Protein AF-A0A7V1ZI48-F1 (afdb_monomer)

Secondary structure (DSSP, 8-state):
-----SPPPPSSPPSS-HHHHHHHHHHHHHHHHHHHHHHHHHHHHHHHH-TT-HHHHHHHHHHHHHHHHHHHHHHHHHHHHHHHHHHHHHHHTT-

Nearest PDB structures (foldseek):
  6h2f-assembly1_D  TM=7.831E-01  e=4.873E+00  Aeromonas hydrophila subsp. hydrophila AL09-71
  6yvd-assembly1_D  TM=6.531E-01  e=5.156E+00  Saccharomyces cerevisiae S288C
  7nsu-assembly1_D  TM=4.571E-01  e=4.873E+00  Escherichia coli
  2b5u-assembly2_C  TM=4.911E-01  e=7.238E+00  Escherichia coli

Sequence (95 aa):
MATNLIPALDPAPIPGPVWLFHLLWVVTFLLHMLFVNVVLGGSILAAFAGNGRRELQSFFVNANSWAISFAITFGIAPLLFVQVLYGRFFYTATI

Mean predicted aligned error: 7.36 Å

Organism: NCBI:txid1312852

pLDDT: mean 86.62, std 11.2, range [43.84, 97.44]

Foldseek 3Di:
DPPPPFDDDDPDDQPDDLVVLVVQLVVLVVQLVVLVCLLVVLVVVLVVCPPPNVVSNVVSVVSNVVSVVSNVVSVVSNVVSCCSNPVRPVVVVVD

Radius of gyration: 19.61 Å; Cα contacts (8 Å, |Δi|>4): 73; chains: 1; bounding box: 47×33×48 Å

Structure (mmCIF, N/CA/C/O backbone):
data_AF-A0A7V1ZI48-F1
#
_entry.id   AF-A0A7V1ZI48-F1
#
loop_
_atom_site.group_PDB
_atom_site.id
_atom_site.type_symbol
_atom_site.label_atom_id
_atom_site.label_alt_id
_atom_site.label_comp_id
_atom_site.label_asym_id
_atom_site.label_entity_id
_atom_site.label_seq_id
_atom_site.pdbx_PDB_ins_code
_atom_site.Cartn_x
_atom_site.Cartn_y
_atom_site.Cartn_z
_atom_site.occupancy
_atom_site.B_iso_or_equiv
_atom_site.auth_seq_id
_atom_site.auth_comp_id
_atom_site.auth_asym_id
_atom_site.auth_atom_id
_atom_site.pdbx_PDB_model_num
ATOM 1 N N . MET A 1 1 ? 28.210 21.781 -19.229 1.00 43.84 1 MET A N 1
ATOM 2 C CA . MET A 1 1 ? 28.031 20.321 -19.084 1.00 43.84 1 MET A CA 1
ATOM 3 C C . MET A 1 1 ? 26.594 20.107 -18.659 1.00 43.84 1 MET A C 1
ATOM 5 O O . MET A 1 1 ? 26.218 20.656 -17.635 1.00 43.84 1 MET A O 1
ATOM 9 N N . ALA A 1 2 ? 25.764 19.454 -19.473 1.00 50.84 2 ALA A N 1
ATOM 10 C CA . ALA A 1 2 ? 24.389 19.178 -19.069 1.00 50.84 2 ALA A CA 1
ATOM 11 C C . ALA A 1 2 ? 24.436 18.185 -17.904 1.00 50.84 2 ALA A C 1
ATOM 13 O O . ALA A 1 2 ? 24.843 17.039 -18.088 1.00 50.84 2 ALA A O 1
ATOM 14 N N . THR A 1 3 ? 24.100 18.644 -16.701 1.00 60.03 3 THR A N 1
ATOM 15 C CA . THR A 1 3 ? 23.924 17.776 -15.541 1.00 60.03 3 THR A CA 1
ATOM 16 C C . THR A 1 3 ? 22.796 16.819 -15.894 1.00 60.03 3 THR A C 1
ATOM 18 O O . THR A 1 3 ? 21.645 17.231 -16.022 1.00 60.03 3 THR A O 1
ATOM 21 N N . ASN A 1 4 ? 23.131 15.562 -16.167 1.00 68.81 4 ASN A N 1
ATOM 22 C CA . ASN A 1 4 ? 22.136 14.551 -16.475 1.00 68.81 4 ASN A CA 1
ATOM 23 C C . ASN A 1 4 ? 21.366 14.285 -15.173 1.00 68.81 4 ASN A C 1
ATOM 25 O O . ASN A 1 4 ? 21.872 13.620 -14.276 1.00 68.81 4 ASN A O 1
ATOM 29 N N . LEU A 1 5 ? 20.188 14.902 -15.032 1.00 74.06 5 LEU A N 1
ATOM 30 C CA . LEU A 1 5 ? 19.351 14.841 -13.823 1.00 74.06 5 LEU A CA 1
ATOM 31 C C . LEU A 1 5 ? 18.753 13.445 -13.589 1.00 74.06 5 LEU A C 1
ATOM 33 O O . LEU A 1 5 ? 18.156 13.189 -12.549 1.00 74.06 5 LEU A O 1
ATOM 37 N N . ILE A 1 6 ? 18.890 12.552 -14.569 1.00 72.12 6 ILE A N 1
ATOM 38 C CA . ILE A 1 6 ? 18.370 11.195 -14.541 1.00 72.12 6 ILE A CA 1
ATOM 39 C C . ILE A 1 6 ? 19.576 10.245 -14.457 1.00 72.12 6 ILE A C 1
ATOM 41 O O . ILE A 1 6 ? 20.423 10.279 -15.352 1.00 72.12 6 ILE A O 1
ATOM 45 N N . PRO A 1 7 ? 19.671 9.384 -13.424 1.00 72.19 7 PRO A N 1
ATOM 46 C CA . PRO A 1 7 ? 20.756 8.407 -13.319 1.00 72.19 7 PRO A CA 1
ATOM 47 C C . PRO A 1 7 ? 20.864 7.499 -14.557 1.00 72.19 7 PRO A C 1
ATOM 49 O O . PRO A 1 7 ? 19.903 7.332 -15.309 1.00 72.19 7 PRO A O 1
ATOM 52 N N . ALA A 1 8 ? 22.020 6.879 -14.795 1.00 73.19 8 ALA A N 1
ATOM 53 C CA . ALA A 1 8 ? 22.162 5.912 -15.887 1.00 73.19 8 ALA A CA 1
ATOM 54 C C . ALA A 1 8 ? 21.170 4.738 -15.722 1.00 73.19 8 ALA A C 1
ATOM 56 O O . ALA A 1 8 ? 20.795 4.398 -14.599 1.00 73.19 8 ALA A O 1
ATOM 57 N N . LEU A 1 9 ? 20.696 4.155 -16.833 1.00 68.94 9 LEU A N 1
ATOM 58 C CA . LEU A 1 9 ? 19.899 2.925 -16.761 1.00 68.94 9 LEU A CA 1
ATOM 59 C C . LEU A 1 9 ? 20.763 1.790 -16.207 1.00 68.94 9 LEU A C 1
ATOM 61 O O . LEU A 1 9 ? 21.946 1.699 -16.535 1.00 68.94 9 LEU A O 1
ATOM 65 N N . ASP A 1 10 ? 20.141 0.921 -15.413 1.00 70.88 10 ASP A N 1
ATOM 66 C CA . ASP A 1 10 ? 20.758 -0.337 -15.015 1.00 70.88 10 ASP A CA 1
ATOM 67 C C . ASP A 1 10 ? 21.049 -1.172 -16.280 1.00 70.88 10 ASP A C 1
ATOM 69 O O . ASP A 1 10 ? 20.153 -1.333 -17.117 1.00 70.88 10 ASP A O 1
ATOM 73 N N . PRO A 1 11 ? 22.288 -1.660 -16.476 1.00 69.69 11 PRO A N 1
ATOM 74 C CA . PRO A 1 11 ? 22.617 -2.565 -17.573 1.00 69.69 11 PRO A CA 1
ATOM 75 C C . PRO A 1 11 ? 21.886 -3.916 -17.497 1.00 69.69 11 PRO A C 1
A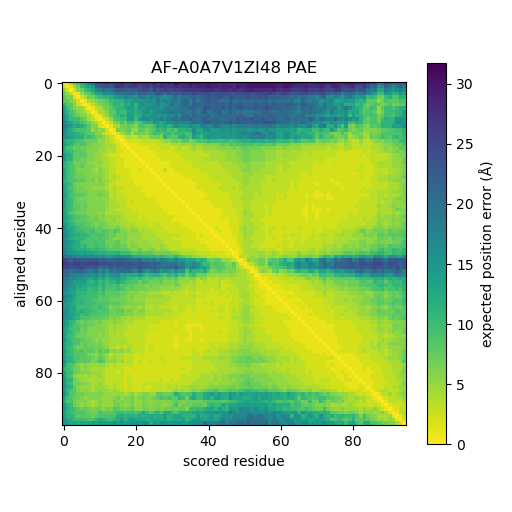TOM 77 O O . PRO A 1 11 ? 21.862 -4.632 -18.501 1.00 69.69 11 PRO A O 1
ATOM 80 N N . ALA A 1 12 ? 21.291 -4.281 -16.354 1.00 74.06 12 ALA A N 1
ATOM 81 C CA . ALA A 1 12 ? 20.476 -5.482 -16.234 1.00 74.06 12 ALA A CA 1
ATOM 82 C C . ALA A 1 12 ? 19.135 -5.332 -16.989 1.00 74.06 12 ALA A C 1
ATOM 84 O O . ALA A 1 12 ? 18.335 -4.446 -16.675 1.00 74.06 12 ALA A O 1
ATOM 85 N N . PRO A 1 13 ? 18.839 -6.202 -17.974 1.00 73.94 13 PRO A N 1
ATOM 86 C CA . PRO A 1 13 ? 17.542 -6.200 -18.632 1.00 73.94 13 PRO A CA 1
ATOM 87 C C . PRO A 1 13 ? 16.436 -6.642 -17.667 1.00 73.94 13 PRO A C 1
ATOM 89 O O . PRO A 1 13 ? 16.638 -7.472 -16.780 1.00 73.94 13 PRO A O 1
ATOM 92 N N . ILE A 1 14 ? 15.237 -6.096 -17.875 1.00 80.69 14 ILE A N 1
ATOM 93 C CA . ILE A 1 14 ? 14.049 -6.424 -17.082 1.00 80.69 14 ILE A CA 1
ATOM 94 C C . ILE A 1 14 ? 13.776 -7.939 -17.215 1.00 80.69 14 ILE A C 1
ATOM 96 O O . ILE A 1 14 ? 13.770 -8.434 -18.345 1.00 80.69 14 ILE A O 1
ATOM 100 N N . PRO A 1 15 ? 13.503 -8.685 -16.123 1.00 82.75 15 PRO A N 1
ATOM 101 C CA . PRO A 1 15 ? 13.413 -10.154 -16.154 1.00 82.75 15 PRO A CA 1
ATOM 102 C C . PRO A 1 15 ? 12.288 -10.744 -17.024 1.00 82.75 15 PRO A C 1
ATOM 104 O O . PRO A 1 15 ? 12.189 -11.960 -17.163 1.00 82.75 15 PRO A O 1
ATOM 107 N N . GLY A 1 16 ? 11.400 -9.916 -17.575 1.00 87.38 16 GLY A N 1
ATOM 108 C CA . GLY A 1 16 ? 10.224 -10.359 -18.314 1.00 87.38 16 GLY A CA 1
ATOM 109 C C . GLY A 1 16 ? 9.448 -9.210 -18.967 1.00 87.38 16 GLY A C 1
ATOM 110 O O . GLY A 1 16 ? 9.925 -8.072 -19.001 1.00 87.38 16 GLY A O 1
ATOM 111 N N . PRO A 1 17 ? 8.238 -9.487 -19.486 1.00 90.62 17 PRO A N 1
ATOM 112 C CA . PRO A 1 17 ? 7.429 -8.500 -20.194 1.00 90.62 17 PRO A CA 1
ATOM 113 C C . PRO A 1 17 ? 6.994 -7.343 -19.284 1.00 90.62 17 PRO A C 1
ATOM 115 O O . PRO A 1 17 ? 6.367 -7.557 -18.249 1.00 90.62 17 PRO A O 1
ATOM 118 N N . VAL A 1 18 ? 7.248 -6.104 -19.710 1.00 88.88 18 VAL A N 1
ATOM 119 C CA . VAL A 1 18 ? 6.954 -4.887 -18.922 1.00 88.88 18 VAL A CA 1
ATOM 120 C C . VAL A 1 18 ? 5.471 -4.765 -18.562 1.00 88.88 18 VAL A C 1
ATOM 122 O O . VAL A 1 18 ? 5.131 -4.447 -17.424 1.00 88.88 18 VAL A O 1
ATOM 125 N N . TRP A 1 19 ? 4.577 -5.069 -19.509 1.00 92.00 19 TRP A N 1
ATOM 126 C CA . TRP A 1 19 ? 3.129 -4.961 -19.298 1.00 92.00 19 TRP A CA 1
ATOM 127 C C . TRP A 1 19 ? 2.634 -5.874 -18.164 1.00 92.00 19 TRP A C 1
ATOM 129 O O . TRP A 1 19 ? 1.740 -5.494 -17.409 1.00 92.00 19 TRP A O 1
ATOM 139 N N . LEU A 1 20 ? 3.244 -7.057 -18.021 1.00 92.44 20 LEU A N 1
ATOM 140 C CA . LEU A 1 20 ? 2.888 -8.033 -16.998 1.00 92.44 20 LEU A CA 1
ATOM 141 C C . LEU A 1 20 ? 3.248 -7.497 -15.610 1.00 92.44 20 LEU A C 1
ATOM 143 O O . LEU A 1 20 ? 2.421 -7.553 -14.703 1.00 92.44 20 LEU A O 1
ATOM 147 N N . PHE A 1 21 ? 4.443 -6.919 -15.456 1.00 92.38 21 PHE A N 1
ATOM 148 C CA . PHE A 1 21 ? 4.860 -6.288 -14.202 1.00 92.38 21 PHE A CA 1
ATOM 149 C C . PHE A 1 21 ? 3.975 -5.101 -13.823 1.00 92.38 21 PHE A C 1
ATOM 151 O O . PHE A 1 21 ? 3.650 -4.948 -12.649 1.00 92.38 21 PHE A O 1
ATOM 158 N N . HIS A 1 22 ? 3.531 -4.295 -14.792 1.00 92.25 22 HIS A N 1
ATOM 159 C CA . HIS A 1 22 ? 2.575 -3.215 -14.526 1.00 92.25 22 HIS A CA 1
ATOM 160 C C . HIS A 1 22 ? 1.226 -3.738 -14.038 1.00 92.25 22 HIS A C 1
ATOM 162 O O . HIS A 1 22 ? 0.694 -3.225 -13.054 1.00 92.25 22 HIS A O 1
ATOM 168 N N . LEU A 1 23 ? 0.686 -4.771 -14.687 1.00 95.31 23 LEU A N 1
ATOM 169 C CA . LEU A 1 23 ? -0.575 -5.379 -14.268 1.00 95.31 23 LEU A CA 1
ATOM 170 C C . LEU A 1 23 ? -0.461 -5.976 -12.858 1.00 95.31 23 LEU A C 1
ATOM 172 O O . LEU A 1 23 ? -1.293 -5.690 -11.997 1.00 95.31 23 LEU A O 1
ATOM 176 N N . LEU A 1 24 ? 0.583 -6.772 -12.612 1.00 94.44 24 LEU A N 1
ATOM 177 C CA . LEU A 1 24 ? 0.865 -7.377 -11.308 1.00 94.44 24 LEU A CA 1
ATOM 178 C C . LEU A 1 24 ? 1.033 -6.316 -10.220 1.00 94.44 24 LEU A C 1
ATOM 180 O O . LEU A 1 24 ? 0.514 -6.488 -9.117 1.00 94.44 24 LEU A O 1
ATOM 184 N N . TRP A 1 25 ? 1.713 -5.212 -10.534 1.00 94.44 25 TRP A N 1
ATOM 185 C CA . TRP A 1 25 ? 1.869 -4.082 -9.629 1.00 94.44 25 TRP A CA 1
ATOM 186 C C . TRP A 1 25 ? 0.520 -3.500 -9.210 1.00 94.44 25 TRP A C 1
ATOM 188 O O . TRP A 1 25 ? 0.233 -3.439 -8.016 1.00 94.44 25 TRP A O 1
ATOM 198 N N . VAL A 1 26 ? -0.337 -3.144 -10.170 1.00 95.75 26 VAL A N 1
ATOM 199 C CA . VAL A 1 26 ? -1.656 -2.560 -9.878 1.00 95.75 26 VAL A CA 1
ATOM 200 C C . VAL A 1 26 ? -2.534 -3.536 -9.093 1.00 95.75 26 VAL A C 1
ATOM 202 O O . VAL A 1 26 ? -3.152 -3.141 -8.105 1.00 95.75 26 VAL A O 1
ATOM 205 N N . VAL A 1 27 ? -2.569 -4.813 -9.487 1.00 96.75 27 VAL A N 1
ATOM 206 C CA . VAL A 1 27 ? -3.394 -5.836 -8.824 1.00 96.75 27 VAL A CA 1
ATOM 207 C C . VAL A 1 27 ? -2.939 -6.075 -7.383 1.00 96.75 27 VAL A C 1
ATOM 209 O O . VAL A 1 27 ? -3.761 -6.062 -6.468 1.00 96.75 27 VAL A O 1
ATOM 212 N N . THR A 1 28 ? -1.637 -6.264 -7.156 1.00 95.94 28 THR A N 1
ATOM 213 C CA . THR A 1 28 ? -1.107 -6.497 -5.801 1.00 95.94 28 THR A CA 1
ATOM 214 C C . THR A 1 28 ? -1.223 -5.261 -4.919 1.00 95.94 28 THR A C 1
ATOM 216 O O . THR A 1 28 ? -1.552 -5.397 -3.743 1.00 95.94 28 THR A O 1
ATOM 219 N N . PHE A 1 29 ? -1.059 -4.062 -5.480 1.00 96.56 29 PHE A N 1
ATOM 220 C CA . PHE A 1 29 ? -1.295 -2.813 -4.761 1.00 96.56 29 PHE A CA 1
ATOM 221 C C . PHE A 1 29 ? -2.766 -2.639 -4.355 1.00 96.56 29 PHE A C 1
ATOM 223 O O . PHE A 1 29 ? -3.050 -2.244 -3.224 1.00 96.56 29 PHE A O 1
ATOM 230 N N . LEU A 1 30 ? -3.710 -2.991 -5.233 1.00 97.38 30 LEU A N 1
ATOM 231 C CA . LEU A 1 30 ? -5.140 -2.989 -4.907 1.00 97.38 30 LEU A CA 1
ATOM 232 C C . LEU A 1 30 ? -5.462 -3.946 -3.756 1.00 97.38 30 LEU A C 1
ATOM 234 O O .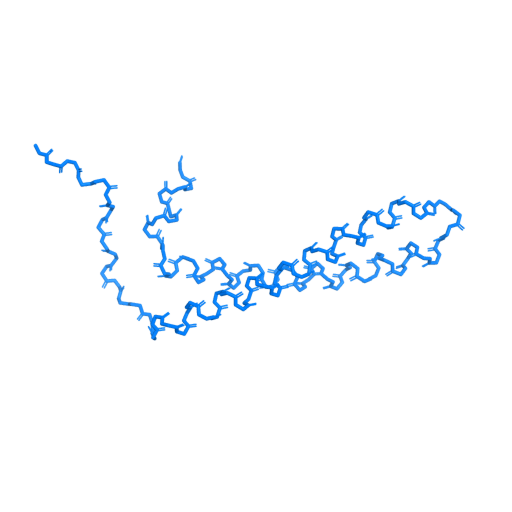 LEU A 1 30 ? -6.139 -3.558 -2.802 1.00 97.38 30 LEU A O 1
ATOM 238 N N . LEU A 1 31 ? -4.947 -5.178 -3.822 1.00 96.44 31 LEU A N 1
ATOM 239 C CA . LEU A 1 31 ? -5.112 -6.164 -2.752 1.00 96.44 31 LEU A CA 1
ATOM 240 C C . LEU A 1 31 ? -4.490 -5.671 -1.440 1.00 96.44 31 LEU A C 1
ATOM 242 O O . LEU A 1 31 ? -5.134 -5.745 -0.396 1.00 96.44 31 LEU A O 1
ATOM 246 N N . HIS A 1 32 ? -3.283 -5.106 -1.491 1.00 96.94 32 HIS A N 1
ATOM 247 C CA . HIS A 1 32 ? -2.631 -4.503 -0.331 1.00 96.94 32 HIS A CA 1
ATOM 248 C C . HIS A 1 32 ? -3.503 -3.418 0.311 1.00 96.94 32 HIS A C 1
ATOM 250 O O . HIS A 1 32 ? -3.776 -3.483 1.509 1.00 96.94 32 HIS A O 1
ATOM 256 N N . MET A 1 33 ? -4.002 -2.463 -0.483 1.00 97.38 33 MET A N 1
ATOM 257 C CA . MET A 1 33 ? -4.854 -1.376 0.010 1.00 97.38 33 MET A CA 1
ATOM 258 C C . MET A 1 33 ? -6.153 -1.887 0.633 1.00 97.38 33 MET A C 1
ATOM 260 O O . MET A 1 33 ? -6.597 -1.334 1.640 1.00 97.38 33 MET A O 1
ATOM 264 N N . LEU A 1 34 ? -6.751 -2.951 0.092 1.00 96.88 34 LEU A N 1
ATOM 265 C CA . LEU A 1 34 ? -7.924 -3.585 0.694 1.00 96.88 34 LEU A CA 1
ATOM 266 C C . LEU A 1 34 ? -7.611 -4.073 2.114 1.00 96.88 34 LEU A C 1
ATOM 268 O O . LEU A 1 34 ? -8.326 -3.720 3.052 1.00 96.88 34 LEU A O 1
ATOM 272 N N . PHE A 1 35 ? -6.522 -4.824 2.295 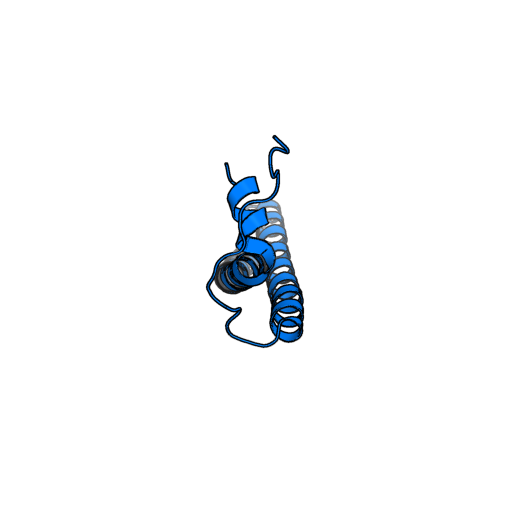1.00 97.00 35 PHE A N 1
ATOM 273 C CA . PHE A 1 35 ? -6.146 -5.328 3.618 1.00 97.00 35 PHE A CA 1
ATOM 274 C C . PHE A 1 35 ? -5.740 -4.210 4.576 1.00 97.00 35 PHE A C 1
ATOM 276 O O . PHE A 1 35 ? -6.150 -4.240 5.731 1.00 97.00 35 PHE A O 1
ATOM 283 N N . VAL A 1 36 ? -5.025 -3.182 4.111 1.00 97.44 36 VAL A N 1
ATOM 284 C CA . VAL A 1 36 ? -4.698 -2.006 4.935 1.00 97.44 36 VAL A CA 1
ATOM 285 C C . VAL A 1 36 ? -5.969 -1.311 5.437 1.00 97.44 36 VAL A C 1
ATOM 287 O O . VAL A 1 36 ? -6.040 -0.963 6.615 1.00 97.44 36 VAL A O 1
ATOM 290 N N . ASN A 1 37 ? -7.001 -1.169 4.599 1.00 96.69 37 ASN A N 1
ATOM 291 C CA . ASN A 1 37 ? -8.285 -0.597 5.020 1.00 96.69 37 ASN A CA 1
ATOM 292 C C . ASN A 1 37 ? -9.017 -1.484 6.034 1.00 96.69 37 ASN A C 1
ATOM 294 O O . ASN A 1 37 ? -9.596 -0.961 6.985 1.00 96.69 37 ASN A O 1
ATOM 298 N N . VAL A 1 38 ? -8.962 -2.810 5.877 1.00 95.69 38 VAL A N 1
ATOM 299 C CA . VAL A 1 38 ? -9.514 -3.747 6.869 1.00 95.69 38 VAL A CA 1
ATOM 300 C C . VAL A 1 38 ? -8.771 -3.625 8.196 1.00 95.69 38 VAL A C 1
ATOM 302 O O . VAL A 1 38 ? -9.419 -3.519 9.231 1.00 95.69 38 VAL A O 1
ATOM 305 N N . VAL A 1 39 ? -7.436 -3.567 8.179 1.00 96.62 39 VAL A N 1
ATOM 306 C CA . VAL A 1 39 ? -6.619 -3.412 9.391 1.00 96.62 39 VAL A CA 1
ATOM 307 C C . VAL A 1 39 ? -6.915 -2.088 10.088 1.00 96.62 39 VAL A C 1
ATOM 309 O O . VAL A 1 39 ? -7.117 -2.053 11.306 1.00 96.62 39 VAL A O 1
ATOM 312 N N . LEU A 1 40 ? -6.967 -0.995 9.330 1.00 96.31 40 LEU A N 1
ATOM 313 C CA . LEU A 1 40 ? -7.236 0.336 9.861 1.00 96.31 40 LEU A CA 1
ATOM 314 C C . LEU A 1 40 ? -8.660 0.420 10.424 1.00 96.31 40 LEU A C 1
ATOM 316 O O . LEU A 1 40 ? -8.844 0.774 11.587 1.00 96.31 40 LEU A O 1
ATOM 320 N N . GLY A 1 41 ? -9.658 0.024 9.632 1.00 94.44 41 GLY A N 1
ATOM 321 C CA . GLY A 1 41 ? -11.062 0.015 10.033 1.00 94.44 41 GLY A CA 1
ATOM 322 C C . GLY A 1 41 ? -11.325 -0.913 11.216 1.00 94.44 41 GLY A C 1
ATOM 323 O O . GLY A 1 41 ? -11.970 -0.505 12.178 1.00 94.44 41 GLY A O 1
ATOM 324 N N . GLY A 1 42 ? -10.768 -2.124 11.203 1.00 92.50 42 GLY A N 1
ATOM 325 C CA . GLY A 1 42 ? -10.872 -3.087 12.298 1.00 92.50 42 GLY A CA 1
ATOM 326 C C . GLY A 1 42 ? -10.235 -2.577 13.590 1.00 92.50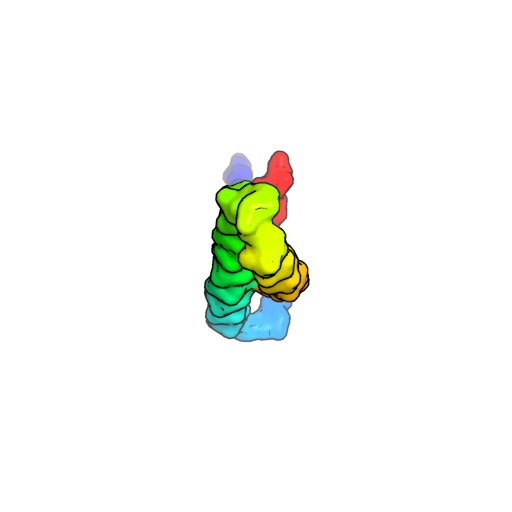 42 GLY A C 1
ATOM 327 O O . GLY A 1 42 ? -10.839 -2.707 14.652 1.00 92.50 42 GLY A O 1
ATOM 328 N N . SER A 1 43 ? -9.076 -1.914 13.510 1.00 92.19 43 SER A N 1
ATOM 329 C CA . SER A 1 43 ? -8.422 -1.305 14.682 1.00 92.19 43 SER A CA 1
ATOM 330 C C . SER A 1 43 ? -9.266 -0.180 15.277 1.00 92.19 43 SER A C 1
ATOM 332 O O . SER A 1 43 ? -9.457 -0.117 16.491 1.00 92.19 43 SER A O 1
ATOM 334 N N . ILE A 1 44 ? -9.799 0.692 14.417 1.00 94.06 44 ILE A N 1
ATOM 335 C CA . ILE A 1 44 ? -10.642 1.819 14.820 1.00 94.06 44 ILE A CA 1
ATOM 336 C C . ILE A 1 44 ? -11.937 1.306 15.464 1.00 94.06 44 ILE A C 1
ATOM 338 O O . ILE A 1 44 ? -12.285 1.724 16.567 1.00 94.06 44 ILE A O 1
ATOM 342 N N . LEU A 1 45 ? -12.627 0.359 14.823 1.00 91.75 45 LEU A N 1
ATOM 343 C CA . LEU A 1 45 ? -13.866 -0.223 15.345 1.00 91.75 45 LEU A CA 1
ATOM 344 C C . LEU A 1 45 ? -13.638 -0.994 16.652 1.00 91.75 45 LEU A C 1
ATOM 346 O O . LEU A 1 45 ? -14.453 -0.882 17.568 1.00 91.75 45 LEU A O 1
ATOM 350 N N . ALA A 1 46 ? -12.524 -1.722 16.778 1.00 89.50 46 ALA A N 1
ATOM 351 C CA . ALA A 1 46 ? -12.148 -2.390 18.022 1.00 89.50 46 ALA A CA 1
ATOM 352 C C . ALA A 1 46 ? -11.899 -1.386 19.158 1.00 89.50 46 ALA A C 1
ATOM 354 O O . ALA A 1 46 ? -12.341 -1.623 20.282 1.00 89.50 46 ALA A O 1
ATOM 355 N N . ALA A 1 47 ? -11.245 -0.257 18.869 1.00 88.50 47 ALA A N 1
ATOM 356 C CA . ALA A 1 47 ? -11.021 0.805 19.847 1.00 88.50 47 ALA A CA 1
ATOM 357 C C . ALA A 1 47 ? -12.338 1.472 20.289 1.00 88.50 47 ALA A C 1
ATOM 359 O O . ALA A 1 47 ? -12.533 1.721 21.478 1.00 88.50 47 ALA A O 1
ATOM 360 N N . PHE A 1 48 ? -13.270 1.703 19.357 1.00 88.62 48 PHE A N 1
ATOM 361 C CA . PHE A 1 48 ? -14.584 2.286 19.661 1.00 88.62 48 PHE A CA 1
ATOM 362 C C . PHE A 1 48 ? -15.548 1.327 20.372 1.00 88.62 48 PHE A C 1
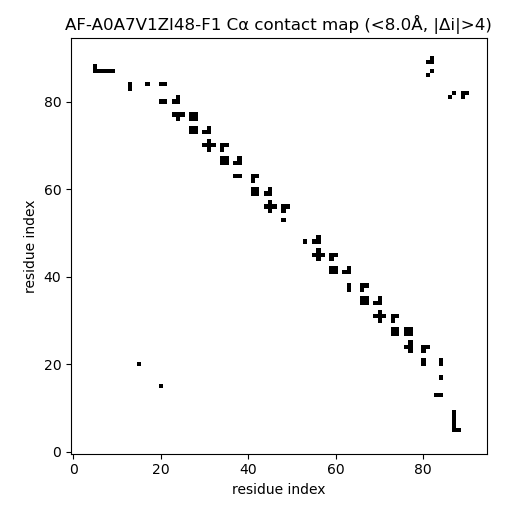ATOM 364 O O . PHE A 1 48 ? -16.451 1.788 21.069 1.00 88.62 48 PHE A O 1
ATOM 371 N N . ALA A 1 49 ? -15.383 0.008 20.227 1.00 85.00 49 ALA A N 1
ATOM 372 C CA . ALA A 1 49 ? -16.257 -0.980 20.864 1.00 85.00 49 ALA A CA 1
ATOM 373 C C . ALA A 1 49 ? -16.232 -0.909 22.408 1.00 85.00 49 ALA A C 1
ATOM 375 O O . ALA A 1 49 ? -17.248 -1.207 23.043 1.00 85.00 49 ALA A O 1
ATOM 376 N N . GLY A 1 50 ? -15.114 -0.469 23.002 1.00 73.25 50 GLY A N 1
ATOM 377 C CA . GLY A 1 50 ? -14.967 -0.229 24.442 1.00 73.25 50 GLY A CA 1
ATOM 378 C C . GLY A 1 50 ? -15.211 -1.458 25.339 1.00 73.25 50 GLY A C 1
ATOM 379 O O . GLY A 1 50 ? -15.489 -2.566 24.881 1.00 73.25 50 GLY A O 1
ATOM 380 N N . ASN A 1 51 ? -15.155 -1.256 26.664 1.00 70.81 51 ASN A N 1
ATOM 381 C CA . ASN A 1 51 ? -15.310 -2.328 27.667 1.00 70.81 51 ASN A CA 1
ATOM 382 C C . ASN A 1 51 ? -16.682 -3.038 27.643 1.00 70.81 51 ASN A C 1
ATOM 384 O O . ASN A 1 51 ? -16.820 -4.117 28.213 1.00 70.81 51 ASN A O 1
ATOM 388 N N . GLY A 1 52 ? -17.698 -2.454 26.997 1.00 69.62 52 GLY A N 1
ATOM 389 C CA . GLY A 1 52 ? -19.063 -2.990 26.967 1.00 69.62 52 GLY A CA 1
ATOM 390 C C . GLY A 1 52 ? -19.319 -4.059 25.899 1.00 69.62 52 GLY A C 1
ATOM 391 O O . GLY A 1 52 ? -20.360 -4.709 25.946 1.00 69.62 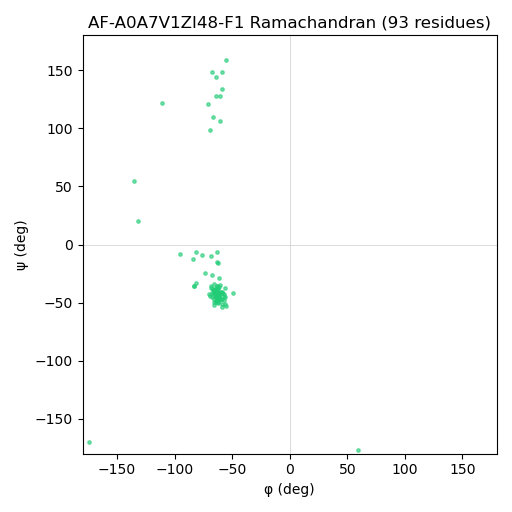52 GLY A O 1
ATOM 392 N N . ARG A 1 53 ? -18.414 -4.252 24.925 1.00 80.38 53 ARG A N 1
ATOM 393 C CA . ARG A 1 53 ? -18.623 -5.167 23.780 1.00 80.38 53 ARG A CA 1
ATOM 394 C C . ARG A 1 53 ? -17.393 -6.036 23.505 1.00 80.38 53 ARG A C 1
ATOM 396 O O . ARG A 1 53 ? -16.879 -6.081 22.388 1.00 80.38 53 ARG A O 1
ATOM 403 N N . ARG A 1 54 ? -16.934 -6.753 24.536 1.00 82.00 54 ARG A N 1
ATOM 404 C CA . ARG A 1 54 ? -15.713 -7.579 24.508 1.00 82.00 54 ARG A CA 1
ATOM 405 C C . ARG A 1 54 ? -15.699 -8.637 23.395 1.00 82.00 54 ARG A C 1
ATOM 407 O O . ARG A 1 54 ? -14.657 -8.840 22.780 1.00 82.00 54 ARG A O 1
ATOM 414 N N . GLU A 1 55 ? -16.836 -9.263 23.090 1.00 85.44 55 GLU A N 1
ATOM 415 C CA . GLU A 1 55 ? -16.945 -10.227 21.981 1.00 85.44 55 GLU A CA 1
ATOM 416 C C . GLU A 1 55 ? -16.699 -9.561 20.621 1.00 85.44 55 GLU A C 1
ATOM 418 O O . GLU A 1 55 ? -15.908 -10.051 19.816 1.00 85.44 55 GLU A O 1
ATOM 423 N N . LEU A 1 56 ? -17.295 -8.386 20.402 1.00 85.50 56 LEU A N 1
ATOM 424 C CA . LEU A 1 56 ? -17.143 -7.620 19.167 1.00 85.50 56 LEU A CA 1
ATOM 425 C C .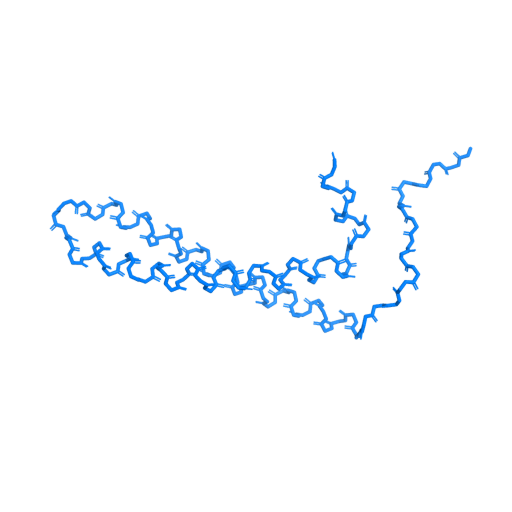 LEU A 1 56 ? -15.699 -7.127 18.993 1.00 85.50 56 LEU A C 1
ATOM 427 O O . LEU A 1 56 ? -15.126 -7.242 17.913 1.00 85.50 56 LEU A O 1
ATOM 431 N N . GLN A 1 57 ? -15.081 -6.652 20.078 1.00 88.50 57 GLN A N 1
ATOM 432 C CA . GLN A 1 57 ? -13.664 -6.289 20.096 1.00 88.50 57 GLN A CA 1
ATOM 433 C C . GLN A 1 57 ? -12.778 -7.492 19.739 1.00 88.50 57 GLN A C 1
ATOM 435 O O . GLN A 1 57 ? -11.887 -7.373 18.901 1.00 88.50 57 GLN A O 1
ATOM 440 N N . SER A 1 58 ? -13.034 -8.661 20.336 1.00 88.12 58 SER A N 1
ATOM 441 C CA . SER A 1 58 ? -12.251 -9.872 20.062 1.00 88.12 58 SER A CA 1
ATOM 442 C C . SER A 1 58 ? -12.372 -10.338 18.607 1.00 88.12 58 SER A C 1
ATOM 444 O O . SER A 1 58 ? -11.378 -10.755 18.013 1.00 88.12 58 SER A O 1
ATOM 446 N N . PHE A 1 59 ? -13.554 -10.186 18.000 1.00 90.19 59 PHE A N 1
ATOM 447 C CA . PHE A 1 59 ? -13.779 -10.480 16.588 1.00 90.19 59 PHE A CA 1
ATOM 448 C C . PHE A 1 59 ? -12.931 -9.583 15.678 1.00 90.19 59 PHE A C 1
ATOM 450 O O . PHE A 1 59 ? -12.209 -10.095 14.822 1.00 90.19 59 PHE A O 1
ATOM 457 N N . PHE A 1 60 ? -12.956 -8.262 15.892 1.00 91.50 60 PHE A N 1
ATOM 458 C CA . PHE A 1 60 ? -12.158 -7.327 15.092 1.00 91.50 60 PHE A CA 1
ATOM 459 C C . PHE A 1 60 ? -10.652 -7.530 15.276 1.00 91.50 60 PHE A C 1
ATOM 461 O O . PHE A 1 60 ? -9.913 -7.467 14.299 1.00 91.50 60 PHE A O 1
ATOM 468 N N . VAL A 1 61 ? -10.192 -7.829 16.495 1.00 91.06 61 VAL A N 1
ATOM 469 C CA . VAL A 1 61 ? -8.774 -8.124 16.765 1.00 91.06 61 VAL A CA 1
ATOM 470 C C . VAL A 1 61 ? -8.324 -9.395 16.036 1.00 91.06 61 VAL A C 1
ATOM 472 O O . VAL A 1 61 ? -7.273 -9.393 15.394 1.00 91.06 61 VAL A O 1
ATOM 475 N N . ASN A 1 62 ? -9.132 -10.458 16.069 1.00 93.00 62 ASN A N 1
ATOM 476 C CA . ASN A 1 62 ? -8.830 -11.699 15.353 1.00 93.00 62 ASN A CA 1
ATOM 477 C C . ASN A 1 62 ? -8.828 -11.498 13.832 1.00 93.00 62 ASN A C 1
ATOM 479 O O . ASN A 1 62 ? -7.902 -11.950 13.158 1.00 93.00 62 ASN A O 1
ATOM 483 N N . ALA A 1 63 ? -9.818 -10.782 13.291 1.00 92.38 63 ALA A N 1
ATOM 484 C CA . ALA A 1 63 ? -9.865 -10.443 11.870 1.00 92.38 63 ALA A CA 1
ATOM 485 C C . ALA A 1 63 ? -8.638 -9.615 11.448 1.00 92.38 63 ALA A C 1
ATOM 487 O O . ALA A 1 63 ? -8.027 -9.889 10.413 1.00 92.38 63 ALA A O 1
ATOM 488 N N . ASN A 1 64 ? -8.223 -8.659 12.285 1.00 94.38 64 ASN A N 1
ATOM 489 C CA . ASN A 1 64 ? -7.029 -7.857 12.046 1.00 94.38 64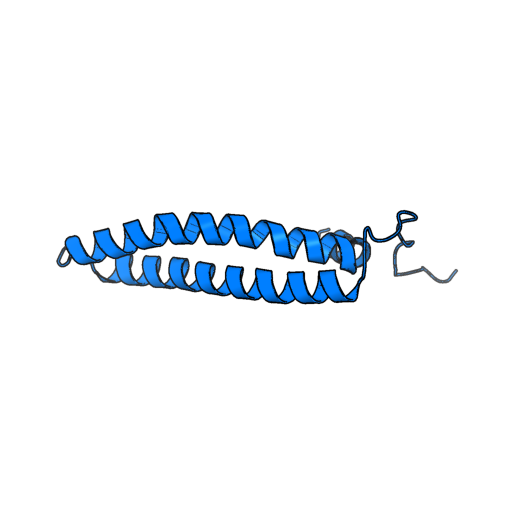 ASN A CA 1
ATOM 490 C C . ASN A 1 64 ? -5.749 -8.675 12.021 1.00 94.38 64 ASN A C 1
ATOM 492 O O . ASN A 1 64 ? -4.883 -8.381 11.206 1.00 94.38 64 ASN A O 1
ATOM 496 N N . SER A 1 65 ? -5.610 -9.684 12.880 1.00 94.75 65 SER A N 1
ATOM 497 C CA . SER A 1 65 ? -4.406 -10.519 12.896 1.00 94.75 65 SER A CA 1
ATOM 498 C C . SER A 1 65 ? -4.147 -11.154 11.525 1.00 94.75 65 SER A C 1
ATOM 500 O O . SER A 1 65 ? -3.039 -11.053 11.001 1.00 94.75 65 SER A O 1
ATOM 502 N N . TRP A 1 66 ? -5.190 -11.697 10.893 1.00 95.75 66 TRP A N 1
ATOM 503 C CA . TRP A 1 66 ? -5.105 -12.247 9.538 1.00 95.75 66 TRP A CA 1
ATOM 504 C C . TRP A 1 66 ? -4.907 -11.159 8.480 1.00 95.75 66 TRP A C 1
ATOM 506 O O . TRP A 1 66 ? -4.064 -11.299 7.592 1.00 95.75 66 TRP A O 1
ATOM 516 N N . ALA A 1 67 ? -5.656 -10.057 8.578 1.00 95.69 67 ALA A N 1
ATOM 517 C CA . ALA A 1 67 ? -5.559 -8.958 7.623 1.00 95.69 67 ALA A CA 1
ATOM 518 C C . ALA A 1 67 ? -4.168 -8.298 7.629 1.00 95.69 67 ALA A C 1
ATOM 520 O O . ALA A 1 67 ? -3.670 -7.948 6.563 1.00 95.69 67 ALA A O 1
ATOM 521 N N . ILE A 1 68 ? -3.505 -8.191 8.788 1.00 96.69 68 ILE A N 1
ATOM 522 C CA . ILE A 1 68 ? -2.129 -7.687 8.911 1.00 96.69 68 ILE A CA 1
ATOM 523 C C . ILE A 1 68 ? -1.158 -8.604 8.166 1.00 96.69 68 ILE A C 1
ATOM 525 O O . ILE A 1 68 ? -0.341 -8.109 7.390 1.00 96.69 68 ILE A O 1
ATOM 529 N N . SER A 1 69 ? -1.254 -9.925 8.351 1.00 96.94 69 SER A N 1
ATOM 530 C CA . SER A 1 69 ? -0.396 -10.873 7.630 1.00 96.94 69 SER A CA 1
ATOM 531 C C . SER A 1 69 ? -0.533 -10.713 6.115 1.00 96.94 69 SER A C 1
ATOM 533 O O . SER A 1 69 ? 0.476 -10.570 5.425 1.00 96.94 69 SER A O 1
ATOM 535 N N . PHE A 1 70 ? -1.764 -10.641 5.600 1.00 96.19 70 PHE A N 1
ATOM 536 C CA . PHE A 1 70 ? -1.991 -10.410 4.173 1.00 96.19 70 PHE A CA 1
ATOM 537 C C . PHE A 1 70 ? -1.520 -9.028 3.713 1.00 96.19 70 PHE A C 1
ATOM 539 O O . PHE A 1 70 ? -0.884 -8.934 2.664 1.00 96.19 70 PHE A O 1
ATOM 546 N N . ALA A 1 71 ? -1.769 -7.968 4.486 1.00 96.31 71 ALA A N 1
ATOM 547 C CA . ALA A 1 71 ? -1.305 -6.622 4.163 1.00 96.31 71 ALA A CA 1
ATOM 548 C C . ALA A 1 71 ? 0.221 -6.583 4.010 1.00 96.31 71 ALA A C 1
ATOM 550 O O . ALA A 1 71 ? 0.716 -6.024 3.036 1.00 96.31 71 ALA A O 1
ATOM 551 N N . ILE A 1 72 ? 0.971 -7.222 4.911 1.00 95.56 72 ILE A N 1
ATOM 552 C CA . ILE A 1 72 ? 2.436 -7.265 4.836 1.00 95.56 72 ILE A CA 1
ATOM 553 C C . ILE A 1 72 ? 2.888 -8.055 3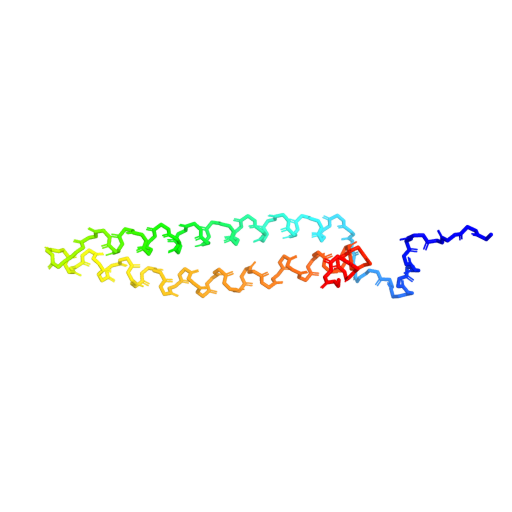.601 1.00 95.56 72 ILE A C 1
ATOM 555 O O . ILE A 1 72 ? 3.678 -7.541 2.808 1.00 95.56 72 ILE A O 1
ATOM 559 N N . THR A 1 73 ? 2.357 -9.263 3.382 1.00 95.00 73 THR A N 1
ATOM 560 C CA . THR A 1 73 ? 2.720 -10.095 2.219 1.00 95.00 73 THR A CA 1
ATOM 561 C C . THR A 1 73 ? 2.428 -9.385 0.897 1.00 95.00 73 THR A C 1
ATOM 563 O O . THR A 1 73 ? 3.295 -9.318 0.023 1.00 95.00 73 THR A O 1
ATOM 566 N N . PHE A 1 74 ? 1.239 -8.795 0.762 1.00 95.31 74 PHE A N 1
ATOM 567 C CA . PHE A 1 74 ? 0.865 -8.022 -0.421 1.00 95.31 74 PHE A CA 1
ATOM 568 C C . PHE A 1 74 ? 1.508 -6.640 -0.473 1.00 95.31 74 PHE A C 1
ATOM 570 O O . PHE A 1 74 ? 1.393 -6.005 -1.505 1.00 95.31 74 PHE A O 1
ATOM 577 N N . GLY A 1 75 ? 2.180 -6.164 0.576 1.00 95.25 75 GLY A N 1
ATOM 578 C CA . GLY A 1 75 ? 2.954 -4.920 0.545 1.00 95.25 75 GLY A CA 1
ATOM 579 C C . GLY A 1 75 ? 4.336 -5.106 -0.078 1.00 95.25 75 GLY A C 1
ATOM 580 O O . GLY A 1 75 ? 4.823 -4.231 -0.790 1.00 95.25 75 GLY A O 1
ATOM 581 N N . ILE A 1 76 ? 4.944 -6.279 0.115 1.00 95.25 76 ILE A N 1
ATOM 582 C CA . ILE A 1 76 ? 6.263 -6.600 -0.450 1.00 95.25 76 ILE A CA 1
ATOM 583 C C . ILE A 1 76 ? 6.196 -6.669 -1.982 1.00 95.25 76 ILE A C 1
ATOM 585 O O . ILE A 1 76 ? 7.022 -6.068 -2.664 1.00 95.25 76 ILE A O 1
ATOM 589 N N . ALA A 1 77 ? 5.196 -7.359 -2.536 1.00 93.56 77 ALA A N 1
ATOM 590 C CA . ALA A 1 77 ? 5.045 -7.531 -3.983 1.00 93.56 77 ALA A CA 1
ATOM 591 C C . ALA A 1 77 ? 5.005 -6.206 -4.790 1.00 93.56 77 ALA A C 1
ATOM 593 O O . ALA A 1 77 ? 5.820 -6.051 -5.700 1.00 93.56 77 ALA A O 1
ATOM 594 N N . PRO A 1 78 ? 4.143 -5.218 -4.481 1.00 92.56 78 PRO A N 1
ATOM 595 C CA . PRO A 1 78 ? 4.083 -3.966 -5.217 1.00 92.56 78 PRO A CA 1
ATOM 596 C C . PRO A 1 78 ? 5.359 -3.143 -5.055 1.00 92.56 78 PRO A C 1
ATOM 598 O O . PRO A 1 78 ? 5.772 -2.513 -6.024 1.00 92.56 78 PRO A O 1
ATOM 601 N N . LEU A 1 79 ? 6.024 -3.185 -3.894 1.00 93.56 79 LEU A N 1
ATOM 602 C CA . LEU A 1 79 ? 7.327 -2.534 -3.714 1.00 93.56 79 LEU A CA 1
ATOM 603 C C . LEU A 1 79 ? 8.379 -3.118 -4.662 1.00 93.56 79 LEU A C 1
ATOM 605 O O . LEU A 1 79 ? 9.083 -2.361 -5.330 1.00 93.56 79 LEU A O 1
ATOM 609 N N . LEU A 1 80 ? 8.441 -4.447 -4.783 1.00 92.31 80 LEU A N 1
ATOM 610 C CA . LEU A 1 80 ? 9.348 -5.110 -5.723 1.00 92.31 80 LEU A CA 1
ATOM 611 C C . LEU A 1 80 ? 9.039 -4.718 -7.172 1.00 92.31 80 LEU A C 1
ATOM 613 O O . LEU A 1 80 ? 9.955 -4.421 -7.935 1.00 92.31 80 LEU A O 1
ATOM 617 N N . PHE A 1 81 ? 7.764 -4.647 -7.560 1.00 92.12 81 PHE A N 1
ATOM 618 C CA . PHE A 1 81 ? 7.407 -4.253 -8.924 1.00 92.12 81 PHE A CA 1
ATOM 619 C C . PHE A 1 81 ? 7.724 -2.782 -9.229 1.00 92.12 81 PHE A C 1
ATOM 621 O O . PHE A 1 81 ? 8.206 -2.491 -10.324 1.00 92.12 81 PHE A O 1
ATOM 628 N N . VAL A 1 82 ? 7.539 -1.863 -8.272 1.00 90.81 82 VAL A N 1
ATOM 629 C CA . VAL A 1 82 ? 7.987 -0.463 -8.421 1.00 90.81 82 VAL A CA 1
ATOM 630 C C . VAL A 1 82 ? 9.498 -0.396 -8.578 1.00 90.81 82 VAL A C 1
ATOM 632 O O . VAL A 1 82 ? 9.980 0.346 -9.426 1.00 90.81 82 VAL A O 1
ATOM 635 N N . GLN A 1 83 ? 10.254 -1.173 -7.805 1.00 89.56 83 GLN A N 1
ATOM 636 C CA . GLN A 1 83 ? 11.713 -1.197 -7.911 1.00 89.56 83 GLN A CA 1
ATOM 637 C C . GLN A 1 83 ? 12.180 -1.756 -9.260 1.00 89.56 83 GLN A C 1
ATOM 639 O O . GLN A 1 83 ? 13.088 -1.196 -9.867 1.00 89.56 83 GLN A O 1
ATOM 644 N N . VAL A 1 84 ? 11.533 -2.801 -9.777 1.00 89.19 84 VAL A N 1
ATOM 645 C CA . VAL A 1 84 ? 11.869 -3.370 -11.093 1.00 89.19 84 VAL A CA 1
ATOM 646 C C . VAL A 1 84 ? 11.535 -2.400 -12.233 1.00 89.19 84 VAL A C 1
ATOM 648 O O . VAL A 1 84 ? 12.318 -2.258 -13.167 1.00 89.19 84 VAL A O 1
ATOM 651 N N . LEU A 1 85 ? 10.388 -1.717 -12.171 1.00 87.31 85 LEU A N 1
ATOM 652 C CA . LEU A 1 85 ? 9.930 -0.822 -13.243 1.00 87.31 85 LEU A CA 1
ATOM 653 C C . LEU A 1 85 ? 10.541 0.583 -13.170 1.00 87.31 85 LEU A C 1
ATOM 655 O O . LEU A 1 85 ? 10.806 1.211 -14.194 1.00 87.31 85 LEU A O 1
ATOM 659 N N . TYR A 1 86 ? 10.742 1.086 -11.955 1.00 85.69 86 TYR A N 1
ATOM 660 C CA . TYR A 1 86 ? 11.071 2.479 -11.666 1.00 85.69 86 TYR A CA 1
ATOM 661 C C . TYR A 1 86 ? 12.249 2.623 -10.700 1.00 85.69 86 TYR A C 1
ATOM 663 O O . TYR A 1 86 ? 12.421 3.696 -10.124 1.00 85.69 86 TYR A O 1
ATOM 671 N N . GLY A 1 87 ? 13.089 1.596 -10.539 1.00 81.38 87 GLY A N 1
ATOM 672 C CA . GLY A 1 87 ? 14.184 1.568 -9.560 1.00 81.38 87 GLY A CA 1
ATOM 673 C C . GLY A 1 87 ? 15.070 2.810 -9.580 1.00 81.38 87 GLY A C 1
ATOM 674 O O . GLY A 1 87 ? 15.346 3.379 -8.530 1.00 81.38 87 GLY A O 1
ATOM 675 N N . ARG A 1 88 ? 15.406 3.317 -10.772 1.00 78.44 88 ARG A N 1
ATOM 676 C CA . ARG A 1 88 ? 16.153 4.571 -10.942 1.00 78.44 88 ARG A CA 1
ATOM 677 C C . ARG A 1 88 ? 15.489 5.784 -10.280 1.00 78.44 88 ARG A C 1
ATOM 679 O O . ARG A 1 88 ? 16.191 6.598 -9.697 1.00 78.44 88 ARG A O 1
ATOM 686 N N . PHE A 1 89 ? 14.172 5.926 -10.410 1.00 80.25 89 PHE A N 1
ATOM 687 C CA . PHE A 1 89 ? 13.425 7.055 -9.849 1.00 80.25 89 PHE A CA 1
ATOM 688 C C . PHE A 1 89 ? 13.089 6.831 -8.375 1.00 80.25 89 PHE A C 1
ATOM 690 O O . PHE A 1 89 ? 13.118 7.767 -7.580 1.00 80.25 89 PHE A O 1
ATOM 697 N N . PHE A 1 90 ? 12.798 5.583 -8.006 1.00 78.75 90 PHE A N 1
ATOM 698 C CA . PHE A 1 90 ? 12.443 5.209 -6.644 1.00 78.75 90 PHE A CA 1
ATOM 699 C C . PHE A 1 90 ? 13.645 5.310 -5.694 1.00 78.75 90 PHE A C 1
ATOM 701 O O . PHE A 1 90 ? 13.523 5.865 -4.605 1.00 78.75 90 PHE A O 1
ATOM 708 N N . TYR A 1 91 ? 14.827 4.858 -6.129 1.00 75.25 91 TYR A N 1
ATOM 709 C CA . TYR A 1 91 ? 16.060 4.945 -5.343 1.00 75.25 91 TYR A CA 1
ATOM 710 C C . TYR A 1 91 ? 16.459 6.398 -5.064 1.00 75.25 91 TYR A C 1
ATOM 712 O O . TYR A 1 91 ? 16.725 6.753 -3.921 1.00 75.25 91 TYR A O 1
ATOM 720 N N . THR A 1 92 ? 16.424 7.268 -6.080 1.00 72.69 92 THR A N 1
ATOM 721 C CA . THR A 1 92 ? 16.743 8.694 -5.903 1.00 72.69 92 THR A CA 1
ATOM 722 C C . THR A 1 92 ? 15.730 9.450 -5.054 1.00 72.69 92 THR A C 1
ATOM 724 O O . THR A 1 92 ? 16.090 10.454 -4.464 1.00 72.69 92 THR A O 1
ATOM 727 N N . ALA A 1 93 ? 14.475 8.998 -4.999 1.00 74.62 93 ALA A N 1
ATOM 728 C CA . ALA A 1 93 ? 13.435 9.630 -4.186 1.00 74.62 93 ALA A CA 1
ATOM 729 C C . ALA A 1 93 ? 13.479 9.212 -2.703 1.00 74.62 93 ALA A C 1
ATOM 731 O O . ALA A 1 93 ? 12.701 9.731 -1.907 1.00 74.62 93 ALA A O 1
ATOM 732 N N . THR A 1 94 ? 14.342 8.254 -2.340 1.00 72.88 94 THR A N 1
ATOM 733 C CA . THR A 1 94 ? 14.465 7.723 -0.968 1.00 72.88 94 THR A CA 1
ATOM 734 C C . THR A 1 94 ? 15.576 8.418 -0.155 1.00 72.88 94 THR A C 1
ATOM 736 O O . THR A 1 94 ? 15.690 8.181 1.045 1.00 72.88 94 THR A O 1
ATOM 739 N N . ILE A 1 95 ? 16.385 9.272 -0.792 1.00 60.94 95 ILE A N 1
ATOM 740 C CA . ILE A 1 95 ? 17.525 10.013 -0.216 1.00 60.94 95 ILE A CA 1
ATOM 741 C C . ILE A 1 95 ? 17.185 11.498 -0.128 1.00 60.94 95 ILE A C 1
ATOM 743 O O . ILE A 1 95 ? 17.573 12.123 0.882 1.00 60.94 95 ILE A O 1
#

Solvent-accessible surface area (backbone atoms only — not comparable to full-atom values): 5313 Å² total; per-residue (Å²): 130,86,77,72,89,63,77,80,79,74,88,71,75,73,97,61,65,67,69,57,48,53,52,52,25,54,52,31,40,51,53,16,53,53,26,46,50,48,31,50,50,26,51,51,51,31,63,69,41,47,91,87,31,58,68,60,26,50,50,28,52,55,53,26,57,57,27,47,55,50,22,54,60,30,45,53,55,26,54,52,36,46,44,73,78,38,34,73,60,54,58,65,71,74,114